Protein AF-A0A9E2BJ17-F1 (afdb_monomer_lite)

Foldseek 3Di:
DQDDLLVLLVLLLVLLVVLCVLCPPPDLVRCVVDPPSVVSNVVSLVSQLVSLVSRDPVVCVVQVQDPSVCSVCLVVVQDDPPDDGPSVSSVCCSPPVSVSSNVSSVVVNVVVVVVVVVVVVVVPDPDDDDDDDDDDDDDDDD

Sequence (142 aa):
MRREYKLFIQDILDSIKEIEEFVGDMDFNEFYSDRKTRSAVVLKIEIIEEATKNIPKEIKAKYKGLPWKNMAGMRDKTSHFYFGIDYKIVWNVIKKRLPEIKSEVENILKEMEKHKRNISCRNGFDKVPNKNKKEKKGKLPP

Radius of gyration: 26.73 Å; chains: 1; bounding box: 62×70×77 Å

Organism: Psychracetigena formicireducens (NCBI:txid2986056)

pLDDT: mean 82.41, std 18.59, range [38.66, 98.62]

Structure (mmCIF, N/CA/C/O backbone):
data_AF-A0A9E2BJ17-F1
#
_entry.id   AF-A0A9E2BJ17-F1
#
loop_
_atom_site.group_PDB
_atom_site.id
_atom_site.type_symbol
_atom_site.label_atom_id
_atom_site.label_alt_id
_atom_site.label_comp_id
_atom_site.label_asym_id
_atom_site.label_entity_id
_atom_site.label_seq_id
_atom_site.pdbx_PDB_ins_code
_atom_site.Cartn_x
_atom_site.Cartn_y
_atom_site.Cartn_z
_atom_site.occupancy
_atom_site.B_iso_or_equiv
_atom_site.auth_seq_id
_atom_site.auth_comp_id
_atom_site.auth_asym_id
_atom_site.auth_atom_id
_atom_site.pdbx_PDB_model_num
ATOM 1 N N . MET A 1 1 ? 6.381 5.838 24.612 1.00 48.16 1 MET A N 1
ATOM 2 C CA . MET A 1 1 ? 5.015 6.251 24.209 1.00 48.16 1 MET A CA 1
ATOM 3 C C . MET A 1 1 ? 4.461 5.223 23.236 1.00 48.16 1 MET A C 1
ATOM 5 O O . MET A 1 1 ? 5.171 4.862 22.308 1.00 48.16 1 MET A O 1
ATOM 9 N N . ARG A 1 2 ? 3.244 4.708 23.455 1.00 69.00 2 ARG A N 1
ATOM 10 C CA . ARG A 1 2 ? 2.601 3.757 22.533 1.00 69.00 2 ARG A CA 1
ATOM 11 C C . ARG A 1 2 ? 1.898 4.559 21.439 1.00 69.00 2 ARG A C 1
ATOM 13 O O . ARG A 1 2 ? 1.016 5.350 21.754 1.00 69.00 2 ARG A O 1
ATOM 20 N N . ARG A 1 3 ? 2.312 4.393 20.183 1.00 79.31 3 ARG A N 1
ATOM 21 C CA . ARG A 1 3 ? 1.684 5.069 19.042 1.00 79.31 3 ARG A CA 1
ATOM 22 C C . ARG A 1 3 ? 0.220 4.640 18.917 1.00 79.31 3 ARG A C 1
ATOM 24 O O . ARG A 1 3 ? -0.094 3.459 19.069 1.00 79.31 3 ARG A O 1
ATOM 31 N N . GLU A 1 4 ? -0.676 5.587 18.649 1.00 88.31 4 GLU A N 1
ATOM 32 C CA . GLU A 1 4 ? -2.083 5.271 18.406 1.00 88.31 4 GLU A CA 1
ATOM 33 C C . GLU A 1 4 ? -2.242 4.441 17.129 1.00 88.31 4 GLU A C 1
ATOM 35 O O . GLU A 1 4 ? -1.691 4.785 16.085 1.00 88.31 4 GLU A O 1
ATOM 40 N N . TYR A 1 5 ? -3.061 3.385 17.177 1.00 89.19 5 TYR A N 1
ATOM 41 C CA . TYR A 1 5 ? -3.240 2.482 16.034 1.00 89.19 5 TYR A CA 1
ATOM 42 C C . TYR A 1 5 ? -3.794 3.174 14.780 1.00 89.19 5 TYR A C 1
ATOM 44 O O . TYR A 1 5 ? -3.576 2.707 13.667 1.00 89.19 5 TYR A O 1
ATOM 52 N N . LYS A 1 6 ? -4.499 4.299 14.953 1.00 90.88 6 LYS A N 1
ATOM 53 C CA . LYS A 1 6 ? -5.025 5.115 13.852 1.00 90.88 6 LYS A CA 1
ATOM 54 C C . LYS A 1 6 ? -3.907 5.668 12.977 1.00 90.88 6 LYS A C 1
ATOM 56 O O . LYS A 1 6 ? -4.079 5.748 11.771 1.00 90.88 6 LYS A O 1
ATOM 61 N N . LEU A 1 7 ? -2.762 5.990 13.579 1.00 94.00 7 LEU A N 1
ATOM 62 C CA . LEU A 1 7 ? -1.601 6.476 12.845 1.00 94.00 7 LEU A CA 1
ATOM 63 C C . LEU A 1 7 ? -0.991 5.373 11.971 1.00 94.00 7 LEU A C 1
ATOM 65 O O . LEU A 1 7 ? -0.566 5.668 10.869 1.00 94.00 7 LEU A O 1
ATOM 69 N N . PHE A 1 8 ? -1.021 4.105 12.399 1.00 95.69 8 PHE A N 1
ATOM 70 C CA . PHE A 1 8 ? -0.599 2.993 11.533 1.00 95.69 8 PHE A CA 1
ATOM 71 C C . PHE A 1 8 ? -1.548 2.787 10.348 1.00 95.69 8 PHE A C 1
ATOM 73 O O . PHE A 1 8 ? -1.108 2.486 9.248 1.00 95.69 8 PHE A O 1
ATOM 80 N N . ILE A 1 9 ? -2.855 2.958 10.552 1.00 95.06 9 ILE A N 1
ATOM 81 C CA . ILE A 1 9 ? -3.830 2.873 9.454 1.00 95.06 9 ILE A CA 1
ATOM 82 C C . ILE A 1 9 ? -3.615 4.024 8.463 1.00 95.06 9 ILE A C 1
ATOM 84 O O . ILE A 1 9 ? -3.692 3.810 7.255 1.00 95.06 9 ILE A O 1
ATOM 88 N N . GLN A 1 10 ? -3.296 5.217 8.969 1.00 96.31 10 GLN A N 1
ATOM 89 C CA . GLN A 1 10 ? -2.937 6.363 8.140 1.00 96.31 10 GLN A CA 1
ATOM 90 C C . GLN A 1 10 ? -1.651 6.108 7.342 1.00 96.31 10 GLN A C 1
ATOM 92 O O . GLN A 1 10 ? -1.660 6.311 6.135 1.00 96.31 10 GLN A O 1
ATOM 97 N N . ASP A 1 11 ? -0.598 5.569 7.966 1.00 97.12 11 ASP A N 1
ATOM 98 C CA . ASP A 1 11 ? 0.644 5.223 7.258 1.00 97.12 11 ASP A CA 1
ATOM 99 C C . ASP A 1 11 ? 0.412 4.253 6.104 1.00 97.12 11 ASP A C 1
ATOM 101 O O . ASP A 1 11 ? 1.045 4.381 5.059 1.00 97.12 11 ASP A O 1
ATOM 105 N N . ILE A 1 12 ? -0.477 3.269 6.291 1.00 97.25 12 ILE A N 1
ATOM 106 C CA . ILE A 1 12 ? -0.830 2.326 5.228 1.00 97.25 12 ILE A CA 1
ATOM 107 C C . ILE A 1 12 ? -1.450 3.090 4.058 1.00 97.25 12 ILE A C 1
ATOM 109 O O . ILE A 1 12 ? -1.045 2.876 2.918 1.00 97.25 12 ILE A O 1
ATOM 113 N N . LEU A 1 13 ? -2.408 3.984 4.325 1.00 98.00 13 LEU A N 1
ATOM 114 C CA . LEU A 1 13 ? -3.050 4.774 3.276 1.00 98.00 13 LEU A CA 1
ATOM 115 C C . LEU A 1 13 ? -2.051 5.676 2.548 1.00 98.00 13 LEU A C 1
ATOM 117 O O . LEU A 1 13 ? -2.048 5.714 1.319 1.00 98.00 13 LEU A O 1
ATOM 121 N N . ASP A 1 14 ? -1.216 6.389 3.298 1.00 98.38 14 ASP A N 1
ATOM 122 C CA . ASP A 1 14 ? -0.252 7.337 2.743 1.00 98.38 14 ASP A CA 1
ATOM 123 C C . ASP A 1 14 ? 0.805 6.605 1.912 1.00 98.38 14 ASP A C 1
ATOM 125 O O . ASP A 1 14 ? 1.055 6.987 0.772 1.00 98.38 14 ASP A O 1
ATOM 129 N N . SER A 1 15 ? 1.307 5.469 2.405 1.00 98.38 15 SER A N 1
ATOM 130 C CA . SER A 1 15 ? 2.252 4.627 1.663 1.00 98.38 15 SER A CA 1
ATOM 131 C C . SER A 1 15 ? 1.658 4.106 0.356 1.00 98.38 15 SER A C 1
ATOM 133 O O . SER A 1 15 ? 2.360 4.039 -0.650 1.00 98.38 15 SER A O 1
ATOM 135 N N . ILE A 1 16 ? 0.370 3.738 0.338 1.00 98.19 16 ILE A N 1
ATOM 136 C CA . ILE A 1 16 ? -0.293 3.309 -0.900 1.00 98.19 16 ILE A CA 1
ATOM 137 C C . ILE A 1 16 ? -0.400 4.471 -1.890 1.00 98.19 16 ILE A C 1
ATOM 139 O O . ILE A 1 16 ? -0.094 4.283 -3.065 1.00 98.19 16 ILE A O 1
ATOM 143 N N . LYS A 1 17 ? -0.792 5.664 -1.430 1.00 98.44 17 LYS A N 1
ATOM 144 C CA . LYS A 1 17 ? -0.893 6.852 -2.291 1.00 98.44 17 LYS A CA 1
ATOM 145 C C . LYS A 1 17 ? 0.455 7.245 -2.884 1.00 98.44 17 LYS A C 1
ATOM 147 O O . LYS A 1 17 ? 0.531 7.536 -4.069 1.00 98.44 17 LYS A O 1
ATOM 152 N N . GLU A 1 18 ? 1.517 7.199 -2.087 1.00 98.62 18 GLU A N 1
ATOM 153 C CA . GLU A 1 18 ? 2.874 7.459 -2.569 1.00 98.62 18 GLU A CA 1
ATOM 154 C C . GLU A 1 18 ? 3.314 6.409 -3.598 1.00 98.62 18 GLU A C 1
ATOM 156 O O . GLU A 1 18 ? 3.915 6.761 -4.605 1.00 98.62 18 GLU A O 1
ATOM 161 N N . ILE A 1 19 ? 2.983 5.123 -3.406 1.00 98.38 19 ILE A N 1
ATOM 162 C CA . ILE A 1 19 ? 3.245 4.087 -4.422 1.00 98.38 19 ILE A CA 1
ATOM 163 C C . ILE A 1 19 ? 2.509 4.402 -5.729 1.00 98.38 19 ILE A C 1
ATOM 165 O O . ILE A 1 19 ? 3.105 4.283 -6.798 1.00 98.38 19 ILE A O 1
ATOM 169 N N . GLU A 1 20 ? 1.233 4.783 -5.658 1.00 97.94 20 GLU A N 1
ATOM 170 C CA . GLU A 1 20 ? 0.454 5.175 -6.837 1.00 97.94 20 GLU A CA 1
ATOM 171 C C . GLU A 1 20 ? 1.068 6.394 -7.536 1.00 97.94 20 GLU A C 1
ATOM 173 O O . GLU A 1 20 ? 1.152 6.399 -8.759 1.00 97.94 20 GLU A O 1
ATOM 178 N N . GLU A 1 21 ? 1.547 7.386 -6.784 1.00 98.25 21 GLU A N 1
ATOM 179 C CA . GLU A 1 21 ? 2.219 8.572 -7.324 1.00 98.25 21 GLU A CA 1
ATOM 180 C C . GLU A 1 21 ? 3.559 8.227 -7.988 1.00 98.25 21 GLU A C 1
ATOM 182 O O . GLU A 1 21 ? 3.836 8.691 -9.092 1.00 98.25 21 GLU A O 1
ATOM 187 N N . PHE A 1 22 ? 4.382 7.384 -7.356 1.00 98.12 22 PHE A N 1
ATOM 188 C CA . PHE A 1 22 ? 5.678 6.981 -7.911 1.00 98.12 22 PHE A CA 1
ATOM 189 C C . PHE A 1 22 ? 5.532 6.173 -9.197 1.00 98.12 22 PHE A C 1
ATOM 191 O O . PHE A 1 22 ? 6.353 6.303 -10.101 1.00 98.12 22 PHE A O 1
ATOM 198 N N . VAL A 1 23 ? 4.517 5.308 -9.258 1.00 97.69 23 VAL A N 1
ATOM 199 C CA . VAL A 1 23 ? 4.256 4.462 -10.426 1.00 97.69 23 VAL A CA 1
ATOM 200 C C . VAL A 1 23 ? 3.524 5.241 -11.514 1.00 97.69 23 VAL A C 1
ATOM 202 O O . VAL A 1 23 ? 3.800 5.022 -12.688 1.00 97.69 23 VAL A O 1
ATOM 205 N N . GLY A 1 24 ? 2.593 6.125 -11.153 1.00 96.62 24 GLY A N 1
ATOM 206 C CA . GLY A 1 24 ? 1.762 6.862 -12.101 1.00 96.62 24 GLY A CA 1
ATOM 207 C C . GLY A 1 24 ? 1.172 5.951 -13.182 1.00 96.62 24 GLY A C 1
ATOM 208 O O . GLY A 1 24 ? 0.627 4.876 -12.897 1.00 96.62 24 GLY A O 1
ATOM 209 N N . ASP A 1 25 ? 1.358 6.364 -14.434 1.00 96.69 25 ASP A N 1
ATOM 210 C CA . ASP A 1 25 ? 0.894 5.648 -15.624 1.00 96.69 25 ASP A CA 1
ATOM 211 C C . ASP A 1 25 ? 1.928 4.673 -16.207 1.00 96.69 25 ASP A C 1
ATOM 213 O O . ASP A 1 25 ? 1.702 4.137 -17.291 1.00 96.69 25 ASP A O 1
ATOM 217 N N . MET A 1 26 ? 3.036 4.408 -15.496 1.00 98.00 26 MET A N 1
ATOM 218 C CA . MET A 1 26 ? 4.070 3.489 -15.975 1.00 98.00 26 MET A CA 1
ATOM 219 C C . MET A 1 26 ? 3.482 2.117 -16.317 1.00 98.00 26 MET A C 1
ATOM 221 O O . MET A 1 26 ? 2.615 1.578 -15.606 1.00 98.00 26 MET A O 1
ATOM 225 N N . ASP A 1 27 ? 4.026 1.510 -17.365 1.00 97.94 27 ASP A N 1
ATOM 226 C CA . ASP A 1 27 ? 3.889 0.085 -17.615 1.00 97.94 27 ASP A CA 1
ATOM 227 C C . ASP A 1 27 ? 4.908 -0.738 -16.800 1.00 97.94 27 ASP A C 1
ATOM 229 O O . ASP A 1 27 ? 5.725 -0.225 -16.027 1.00 97.94 27 ASP A O 1
ATOM 233 N N . PHE A 1 28 ? 4.841 -2.065 -16.931 1.00 97.12 28 PHE A N 1
ATOM 234 C CA . PHE A 1 28 ? 5.744 -2.947 -16.194 1.00 97.12 28 PHE A CA 1
ATOM 235 C C . PHE A 1 28 ? 7.215 -2.783 -16.601 1.00 97.12 28 PHE A C 1
ATOM 237 O O . PHE A 1 28 ? 8.091 -2.903 -15.746 1.00 97.12 28 PHE A O 1
ATOM 244 N N . ASN A 1 29 ? 7.504 -2.555 -17.882 1.00 97.38 29 ASN A N 1
ATOM 245 C CA . ASN A 1 29 ? 8.873 -2.458 -18.380 1.00 97.38 29 ASN A CA 1
ATOM 246 C C . ASN A 1 29 ? 9.519 -1.148 -17.928 1.00 97.38 29 ASN A C 1
ATOM 248 O O . ASN A 1 29 ? 10.679 -1.159 -17.509 1.00 97.38 29 ASN A O 1
ATOM 252 N N . GLU A 1 30 ? 8.767 -0.049 -17.953 1.00 98.12 30 GLU A N 1
ATOM 253 C CA . GLU A 1 30 ? 9.184 1.251 -17.420 1.00 98.12 30 GLU A CA 1
ATOM 254 C C . GLU A 1 30 ? 9.473 1.150 -15.920 1.00 98.12 30 GLU A C 1
ATOM 256 O O . GLU A 1 30 ? 10.584 1.457 -15.481 1.00 98.12 30 GLU A O 1
ATOM 261 N N . PHE A 1 31 ? 8.534 0.589 -15.149 1.00 97.69 31 PHE A N 1
ATOM 262 C CA . PHE A 1 31 ? 8.732 0.312 -13.725 1.00 97.69 31 PHE A CA 1
ATOM 263 C C . PHE A 1 31 ? 9.959 -0.573 -13.475 1.00 97.69 31 PHE A C 1
ATOM 265 O O . PHE A 1 31 ? 10.772 -0.291 -12.597 1.00 97.69 31 PHE A O 1
ATOM 272 N N . TYR A 1 32 ? 10.126 -1.652 -14.242 1.00 95.44 32 TYR A N 1
ATOM 273 C CA . TYR A 1 32 ? 11.250 -2.573 -14.082 1.00 95.44 32 TYR A CA 1
ATOM 274 C C . TYR A 1 32 ? 12.599 -1.908 -14.390 1.00 95.44 32 TYR A C 1
ATOM 276 O O . TYR A 1 32 ? 13.607 -2.184 -13.730 1.00 95.44 32 TYR A O 1
ATOM 284 N N . SER A 1 33 ? 12.620 -1.001 -15.360 1.00 96.62 33 SER A N 1
ATOM 285 C CA . SER A 1 33 ? 13.830 -0.297 -15.784 1.00 96.62 33 SER A CA 1
ATOM 286 C C . SER A 1 33 ? 14.197 0.834 -14.818 1.00 96.62 33 SER A C 1
ATOM 288 O O . SER A 1 33 ? 15.381 1.084 -14.583 1.00 96.62 33 SER A O 1
ATOM 290 N N . ASP A 1 34 ? 13.213 1.445 -14.156 1.00 97.69 34 ASP A N 1
ATOM 291 C CA . ASP A 1 34 ? 13.434 2.488 -13.159 1.00 97.69 34 ASP A CA 1
ATOM 292 C C . ASP A 1 34 ? 13.770 1.908 -11.773 1.00 97.69 34 ASP A C 1
ATOM 294 O O . ASP A 1 34 ? 12.927 1.590 -10.928 1.00 97.69 34 ASP A O 1
ATOM 298 N N . ARG A 1 35 ? 15.072 1.803 -11.502 1.00 95.31 35 ARG A N 1
ATOM 299 C CA . ARG A 1 35 ? 15.592 1.338 -10.210 1.00 95.31 35 ARG A CA 1
ATOM 300 C C . ARG A 1 35 ? 15.182 2.242 -9.040 1.00 95.31 35 ARG A C 1
ATOM 302 O O . ARG A 1 35 ? 15.006 1.728 -7.930 1.00 95.31 35 ARG A O 1
ATOM 309 N N . LYS A 1 36 ? 15.052 3.557 -9.249 1.00 97.44 36 LYS A N 1
ATOM 310 C CA . LYS A 1 36 ? 14.683 4.507 -8.187 1.00 97.44 36 LYS A CA 1
ATOM 311 C C . LYS A 1 36 ? 13.249 4.239 -7.751 1.00 97.44 36 LYS A C 1
ATOM 313 O O . LYS A 1 36 ? 13.014 4.029 -6.560 1.00 97.44 36 LYS A O 1
ATOM 318 N N . THR A 1 37 ? 12.334 4.151 -8.712 1.00 97.56 37 THR A N 1
ATOM 319 C CA . THR A 1 37 ? 10.919 3.854 -8.457 1.00 97.56 37 THR A CA 1
ATOM 320 C C . THR A 1 37 ? 10.750 2.482 -7.813 1.00 97.56 37 THR A C 1
ATOM 322 O O . THR A 1 37 ? 10.088 2.370 -6.781 1.00 97.56 37 THR A O 1
ATOM 325 N N . ARG A 1 38 ? 11.450 1.447 -8.299 1.00 94.88 38 ARG A N 1
ATOM 326 C CA . ARG A 1 38 ? 11.451 0.124 -7.646 1.00 94.88 38 ARG A CA 1
ATOM 327 C C . ARG A 1 38 ? 11.882 0.172 -6.186 1.00 94.88 38 ARG A C 1
ATOM 329 O O . ARG A 1 38 ? 11.248 -0.456 -5.343 1.00 94.88 38 ARG A O 1
ATOM 336 N N . SER A 1 39 ? 12.957 0.895 -5.889 1.00 93.88 39 SER A N 1
ATOM 337 C CA . SER A 1 39 ? 13.487 1.002 -4.525 1.00 93.88 39 SER A CA 1
ATOM 338 C C . SER A 1 39 ? 12.515 1.747 -3.605 1.00 93.88 39 SER A C 1
ATOM 340 O O . SER A 1 39 ? 12.269 1.302 -2.486 1.00 93.88 39 SER A O 1
ATOM 342 N N . ALA A 1 40 ? 11.913 2.834 -4.095 1.00 97.12 40 ALA A N 1
ATOM 343 C CA . ALA A 1 40 ? 10.910 3.597 -3.359 1.00 97.12 40 ALA A CA 1
ATOM 344 C C . ALA A 1 40 ? 9.654 2.761 -3.070 1.00 97.12 40 ALA A C 1
ATOM 346 O O . ALA A 1 40 ? 9.203 2.708 -1.928 1.00 97.12 40 ALA A O 1
ATOM 347 N N . VAL A 1 41 ? 9.133 2.040 -4.069 1.00 96.31 41 VAL A N 1
ATOM 348 C CA . VAL A 1 41 ? 7.967 1.157 -3.907 1.00 96.31 41 VAL A CA 1
ATOM 349 C C . VAL A 1 41 ? 8.234 0.059 -2.882 1.00 96.31 41 VAL A C 1
ATOM 351 O O . VAL A 1 41 ? 7.392 -0.187 -2.021 1.00 96.31 41 VAL A O 1
ATOM 354 N N . VAL A 1 42 ? 9.399 -0.591 -2.942 1.00 94.12 42 VAL A N 1
ATOM 355 C CA . VAL A 1 42 ? 9.765 -1.642 -1.981 1.00 94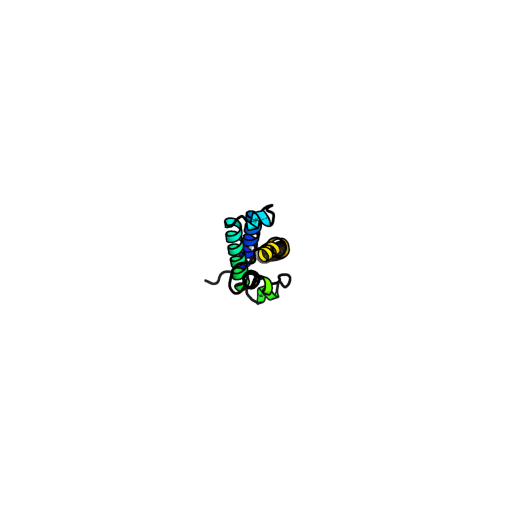.12 42 VAL A CA 1
ATOM 356 C C . VAL A 1 42 ? 9.771 -1.093 -0.556 1.00 94.12 42 VAL A C 1
ATOM 358 O O . VAL A 1 42 ? 9.158 -1.699 0.319 1.00 94.12 42 VAL A O 1
ATOM 361 N N . LEU A 1 43 ? 10.367 0.083 -0.335 1.00 95.25 43 LEU A N 1
ATOM 362 C CA . LEU A 1 43 ? 10.369 0.730 0.978 1.00 95.25 43 LEU A CA 1
ATOM 363 C C . LEU A 1 43 ? 8.945 1.017 1.481 1.00 95.25 43 LEU A C 1
ATOM 365 O O . LEU A 1 43 ? 8.631 0.765 2.642 1.00 95.25 43 LEU A O 1
ATOM 369 N N . LYS A 1 44 ? 8.058 1.524 0.619 1.00 97.44 44 LYS A N 1
ATOM 370 C CA . LYS A 1 44 ? 6.664 1.791 1.005 1.00 97.44 44 LYS A CA 1
ATOM 371 C C . LYS A 1 44 ? 5.893 0.509 1.328 1.00 97.44 44 LYS A C 1
ATOM 373 O O . LYS A 1 44 ? 5.109 0.500 2.274 1.00 97.44 44 LYS A O 1
ATOM 378 N N . ILE A 1 45 ? 6.155 -0.592 0.622 1.00 94.75 45 ILE A N 1
ATOM 379 C CA . ILE A 1 45 ? 5.589 -1.908 0.961 1.00 94.75 45 ILE A CA 1
ATOM 380 C C . ILE A 1 45 ? 6.076 -2.379 2.340 1.00 94.75 45 ILE A C 1
ATOM 382 O O . ILE A 1 45 ? 5.271 -2.883 3.125 1.00 94.75 45 ILE A O 1
ATOM 386 N N . GLU A 1 46 ? 7.353 -2.180 2.673 1.00 93.25 46 GLU A N 1
ATOM 387 C CA . GLU A 1 46 ? 7.884 -2.509 4.004 1.00 93.25 46 GLU A CA 1
ATOM 388 C C . GLU A 1 46 ? 7.219 -1.676 5.111 1.00 93.25 46 GLU A C 1
ATOM 390 O O . GLU A 1 46 ? 6.870 -2.213 6.164 1.00 93.25 46 GLU A O 1
ATOM 395 N N . ILE A 1 47 ? 6.952 -0.390 4.863 1.00 95.81 47 ILE A N 1
ATOM 396 C CA . ILE A 1 47 ? 6.222 0.470 5.808 1.00 95.81 47 ILE A CA 1
ATOM 397 C C . ILE A 1 47 ? 4.785 -0.029 6.016 1.00 95.81 47 ILE A C 1
ATOM 399 O O . ILE A 1 47 ? 4.329 -0.104 7.158 1.00 95.81 47 ILE A O 1
ATOM 403 N N . ILE A 1 48 ? 4.081 -0.428 4.950 1.00 96.19 48 ILE A N 1
ATOM 404 C CA . ILE A 1 48 ? 2.734 -1.020 5.046 1.00 96.19 48 ILE A CA 1
ATOM 405 C C . ILE A 1 48 ? 2.761 -2.287 5.909 1.00 96.19 48 ILE A C 1
ATOM 407 O O . ILE A 1 48 ? 1.875 -2.495 6.748 1.00 96.19 48 ILE A O 1
ATOM 411 N N . GLU A 1 49 ? 3.768 -3.137 5.718 1.00 94.19 49 GLU A N 1
ATOM 412 C CA . GLU A 1 49 ? 3.947 -4.367 6.484 1.00 94.19 49 GLU A CA 1
ATOM 413 C C . GLU A 1 49 ? 4.158 -4.073 7.977 1.00 94.19 49 GLU A C 1
ATOM 415 O O . GLU A 1 49 ? 3.458 -4.632 8.830 1.00 94.19 49 GLU A O 1
ATOM 420 N N . GLU A 1 50 ? 5.073 -3.159 8.297 1.00 94.31 50 GLU A N 1
ATOM 421 C CA . GLU A 1 50 ? 5.393 -2.778 9.672 1.00 94.31 50 GLU A CA 1
ATOM 422 C C . GLU A 1 50 ? 4.199 -2.113 10.366 1.00 94.31 50 GLU A C 1
ATOM 424 O O . GLU A 1 50 ? 3.813 -2.496 11.478 1.00 94.31 50 GLU A O 1
ATOM 429 N N . ALA A 1 51 ? 3.531 -1.178 9.689 1.00 95.31 51 ALA A N 1
ATOM 430 C CA . ALA A 1 51 ? 2.310 -0.559 10.187 1.00 95.31 51 ALA A CA 1
ATOM 431 C C . ALA A 1 51 ? 1.236 -1.620 10.467 1.00 95.31 51 ALA A C 1
ATOM 433 O O . ALA A 1 51 ? 0.627 -1.635 11.541 1.00 95.31 51 ALA A O 1
ATOM 434 N N . THR A 1 52 ? 1.067 -2.586 9.560 1.00 94.81 52 THR A N 1
ATOM 435 C CA . THR A 1 52 ? 0.126 -3.695 9.741 1.00 94.81 52 THR A CA 1
ATOM 436 C C . THR A 1 52 ? 0.461 -4.536 10.970 1.00 94.81 52 THR A C 1
ATOM 438 O O . THR A 1 52 ? -0.443 -4.885 11.739 1.00 94.81 52 THR A O 1
ATOM 441 N N . LYS A 1 53 ? 1.732 -4.884 11.198 1.00 93.00 53 LYS A N 1
ATOM 442 C CA . LYS A 1 53 ? 2.158 -5.685 12.361 1.00 93.00 53 LYS A CA 1
ATOM 443 C C . LYS A 1 53 ? 1.820 -4.988 13.677 1.00 93.00 53 LYS A C 1
ATOM 445 O O . LYS A 1 53 ? 1.295 -5.646 14.579 1.00 93.00 53 LYS A O 1
ATOM 450 N N . ASN A 1 54 ? 1.986 -3.670 13.733 1.00 94.19 54 ASN A N 1
ATOM 451 C CA . ASN A 1 54 ? 1.740 -2.865 14.927 1.00 94.19 54 ASN A CA 1
ATOM 452 C C . ASN A 1 54 ? 0.254 -2.571 15.224 1.00 94.19 54 ASN A C 1
ATOM 454 O O . ASN A 1 54 ? -0.073 -2.118 16.325 1.00 94.19 54 ASN A O 1
ATOM 458 N N . ILE A 1 55 ? -0.674 -2.860 14.303 1.00 93.69 55 ILE A N 1
ATOM 459 C CA . ILE A 1 55 ? -2.113 -2.746 14.587 1.00 93.69 55 ILE A CA 1
ATOM 460 C C . ILE A 1 55 ? -2.545 -3.842 15.595 1.00 93.69 55 ILE A C 1
ATOM 462 O O . ILE A 1 55 ? -2.282 -5.030 15.354 1.00 93.69 55 ILE A O 1
ATOM 466 N N . PRO A 1 56 ? -3.249 -3.489 16.695 1.00 93.56 56 PRO A N 1
ATOM 467 C CA . PRO A 1 56 ? -3.719 -4.450 17.696 1.00 93.56 56 PRO A CA 1
ATOM 468 C C . PRO A 1 56 ? -4.656 -5.522 17.127 1.00 93.56 56 PRO A C 1
ATOM 470 O O . PRO A 1 56 ? -5.395 -5.289 16.165 1.00 93.56 56 PRO A O 1
ATOM 473 N N . LYS A 1 57 ? -4.659 -6.709 17.745 1.00 92.25 57 LYS A N 1
ATOM 474 C CA . LYS A 1 57 ? -5.461 -7.857 17.285 1.00 92.25 57 LYS A CA 1
ATOM 475 C C . LYS A 1 57 ? -6.959 -7.562 17.317 1.00 92.25 57 LYS A C 1
ATOM 477 O O . LYS A 1 57 ? -7.678 -8.010 16.431 1.00 92.25 57 LYS A O 1
ATOM 482 N N . GLU A 1 58 ? -7.413 -6.777 18.284 1.00 92.44 58 GLU A N 1
ATOM 483 C CA . GLU A 1 58 ? -8.815 -6.392 18.463 1.00 92.44 58 GLU A CA 1
ATOM 484 C C . GLU A 1 58 ? -9.296 -5.533 17.285 1.00 92.44 58 GLU A C 1
ATOM 486 O O . GLU A 1 58 ? -10.400 -5.718 16.777 1.00 92.44 58 GLU A O 1
ATOM 491 N N . ILE A 1 59 ? -8.432 -4.641 16.789 1.00 92.38 59 ILE A N 1
ATOM 492 C CA . ILE A 1 59 ? -8.718 -3.803 15.618 1.00 92.38 59 ILE A CA 1
ATOM 493 C C . ILE A 1 59 ? -8.735 -4.649 14.343 1.00 92.38 59 ILE A C 1
ATOM 495 O O . ILE A 1 59 ? -9.657 -4.524 13.538 1.00 92.38 59 ILE A O 1
ATOM 499 N N . LYS A 1 60 ? -7.772 -5.567 14.186 1.00 92.19 60 LYS A N 1
ATOM 500 C CA . LYS A 1 60 ? -7.750 -6.520 13.062 1.00 92.19 60 LYS A CA 1
ATOM 501 C C . LYS A 1 60 ? -8.997 -7.408 13.042 1.00 92.19 60 LYS A C 1
ATOM 503 O O . LYS A 1 60 ? -9.554 -7.670 11.981 1.00 92.19 60 LYS A O 1
ATOM 508 N N . ALA A 1 61 ? -9.455 -7.852 14.212 1.00 91.25 61 ALA A N 1
ATOM 509 C CA . ALA A 1 61 ? -10.657 -8.669 14.355 1.00 91.25 61 ALA A CA 1
ATOM 510 C C . ALA A 1 61 ? -11.944 -7.892 14.043 1.00 91.25 61 ALA A C 1
ATOM 512 O O . ALA A 1 61 ? -12.897 -8.488 13.537 1.00 91.25 61 ALA A O 1
ATOM 513 N N . LYS A 1 62 ? -11.966 -6.582 14.324 1.00 91.94 62 LYS A N 1
ATOM 514 C CA . LYS A 1 62 ? -13.079 -5.691 13.983 1.00 91.94 62 LYS A CA 1
ATOM 515 C C . LYS A 1 62 ? -13.217 -5.505 12.469 1.00 91.94 62 LYS A C 1
ATOM 517 O O . LYS A 1 62 ? -14.324 -5.588 11.950 1.00 91.94 62 LYS A O 1
ATOM 522 N N . TYR A 1 63 ? -12.111 -5.285 11.762 1.00 91.12 63 TYR A N 1
ATOM 523 C CA . TYR A 1 63 ? -12.115 -4.989 10.327 1.00 91.12 63 TYR A CA 1
ATOM 524 C C . TYR A 1 63 ? -11.638 -6.192 9.509 1.00 91.12 63 TYR A C 1
ATOM 526 O O . TYR A 1 63 ? -10.497 -6.245 9.057 1.00 91.12 63 TYR A O 1
ATOM 534 N N . LYS A 1 64 ? -12.514 -7.184 9.323 1.00 87.69 64 LYS A N 1
ATOM 535 C CA . LYS A 1 64 ? -12.181 -8.438 8.617 1.00 87.69 64 LYS A CA 1
ATOM 536 C C . LYS A 1 64 ? -12.102 -8.311 7.090 1.00 87.69 64 LYS A C 1
ATOM 538 O O . LYS A 1 64 ? -11.658 -9.259 6.453 1.00 87.69 64 LYS A O 1
ATOM 543 N N . GLY A 1 65 ? -12.517 -7.173 6.525 1.00 83.75 65 GLY A N 1
ATOM 544 C CA . GLY A 1 65 ? -12.413 -6.893 5.087 1.00 83.75 65 GLY A CA 1
ATOM 545 C C . GLY A 1 65 ? -10.967 -6.841 4.590 1.00 83.75 65 GLY A C 1
ATOM 546 O O . GLY A 1 65 ? -10.694 -7.162 3.439 1.00 83.75 65 GLY A O 1
ATOM 547 N N . LEU A 1 66 ? -10.014 -6.535 5.479 1.00 87.25 66 LEU A N 1
ATOM 548 C CA . LEU A 1 66 ? -8.600 -6.488 5.130 1.00 87.25 66 LEU A CA 1
ATOM 549 C C . LEU A 1 66 ? -7.900 -7.841 5.319 1.00 87.25 66 LEU A C 1
ATOM 551 O O . LEU A 1 66 ? -8.001 -8.464 6.385 1.00 87.25 66 LEU A O 1
ATOM 555 N N . PRO A 1 67 ? -7.086 -8.280 4.341 1.00 88.94 67 PRO A N 1
ATOM 556 C CA . PRO A 1 67 ? -6.315 -9.508 4.445 1.00 88.94 67 PRO A CA 1
ATOM 557 C C . PRO A 1 67 ? -5.043 -9.284 5.282 1.00 88.94 67 PRO A C 1
ATOM 559 O O . PRO A 1 67 ? -3.924 -9.430 4.790 1.00 88.94 67 PRO A O 1
ATOM 562 N N . TRP A 1 68 ? -5.200 -8.967 6.571 1.00 89.62 68 TRP A N 1
ATOM 563 C CA . TRP A 1 68 ? -4.121 -8.553 7.482 1.00 89.62 68 TRP A CA 1
ATOM 564 C C . TRP A 1 68 ? -2.890 -9.461 7.471 1.00 89.62 68 TRP A C 1
ATOM 566 O O . TRP A 1 68 ? -1.763 -8.978 7.491 1.00 89.62 68 TRP A O 1
ATOM 576 N N . LYS A 1 69 ? -3.093 -10.784 7.416 1.00 85.50 69 LYS A N 1
ATOM 577 C CA . LYS A 1 69 ? -1.988 -11.753 7.346 1.00 85.50 69 LYS A CA 1
ATOM 578 C C . LYS A 1 69 ? -1.183 -11.617 6.054 1.00 85.50 69 LYS A C 1
ATOM 580 O O . LYS A 1 69 ? 0.031 -11.738 6.082 1.00 85.50 69 LYS A O 1
ATOM 585 N N . ASN A 1 70 ? -1.85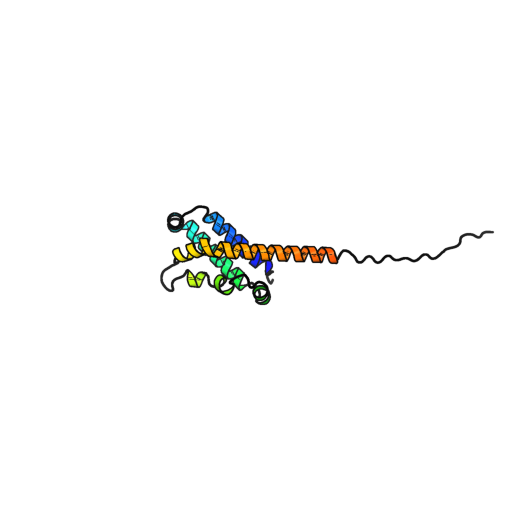2 -11.354 4.931 1.00 84.25 70 ASN A N 1
ATOM 586 C CA . ASN A 1 70 ? -1.181 -11.150 3.650 1.00 84.25 70 ASN A CA 1
ATOM 587 C C . ASN A 1 70 ? -0.447 -9.810 3.603 1.00 84.25 70 ASN A C 1
ATOM 589 O O . ASN A 1 70 ? 0.611 -9.744 2.993 1.00 84.25 70 ASN A O 1
ATOM 593 N N . MET A 1 71 ? -1.002 -8.773 4.233 1.00 87.88 71 MET A N 1
ATOM 594 C CA . MET A 1 71 ? -0.362 -7.459 4.339 1.00 87.88 71 MET A CA 1
ATOM 595 C C . MET A 1 71 ? 0.890 -7.504 5.221 1.00 87.88 71 MET A C 1
ATOM 597 O O . MET A 1 71 ? 1.903 -6.916 4.875 1.00 87.88 71 MET A O 1
ATOM 601 N N . ALA A 1 72 ? 0.846 -8.265 6.318 1.00 83.25 72 ALA A N 1
ATOM 602 C CA . ALA A 1 72 ? 1.977 -8.451 7.227 1.00 83.25 72 ALA A CA 1
ATOM 603 C C . ALA A 1 72 ? 3.105 -9.353 6.678 1.00 83.25 72 ALA A C 1
ATOM 605 O O . ALA A 1 72 ? 4.117 -9.503 7.356 1.00 83.25 72 ALA A O 1
ATOM 606 N N . GLY A 1 73 ? 2.916 -9.974 5.510 1.00 80.00 73 GLY A N 1
ATOM 607 C CA . GLY A 1 73 ? 3.883 -10.875 4.873 1.00 80.00 73 GLY A CA 1
ATOM 608 C C . GLY A 1 73 ? 4.029 -10.589 3.381 1.00 80.00 73 GLY A C 1
ATOM 609 O O . GLY A 1 73 ? 4.094 -11.517 2.572 1.00 80.00 73 GLY A O 1
ATOM 610 N N . MET A 1 74 ? 3.981 -9.311 2.991 1.00 80.38 74 MET A N 1
ATOM 611 C CA . MET A 1 74 ? 4.200 -8.924 1.597 1.00 80.38 74 MET A CA 1
ATOM 612 C C . MET A 1 74 ? 5.661 -9.136 1.198 1.00 80.38 74 MET A C 1
ATOM 614 O O . MET A 1 74 ? 5.903 -9.633 0.098 1.00 80.38 74 MET A O 1
ATOM 618 N N . ARG A 1 75 ? 6.616 -8.854 2.096 1.00 72.44 75 ARG A N 1
ATOM 619 C CA . ARG A 1 75 ? 8.050 -9.058 1.853 1.00 72.44 75 ARG A CA 1
ATOM 620 C C . ARG A 1 75 ? 8.417 -10.523 1.644 1.00 72.44 75 ARG A C 1
ATOM 622 O O . ARG A 1 75 ? 9.168 -10.832 0.727 1.00 72.44 75 ARG A O 1
ATOM 629 N N . ASP A 1 76 ? 7.836 -11.429 2.428 1.00 71.25 76 ASP A N 1
ATOM 630 C CA . ASP A 1 76 ? 8.097 -12.873 2.306 1.00 71.25 76 ASP A CA 1
ATOM 631 C C . ASP A 1 76 ? 7.677 -13.428 0.938 1.00 71.25 76 ASP A C 1
ATOM 633 O O . ASP A 1 76 ? 8.209 -14.431 0.473 1.00 71.25 76 ASP A O 1
ATOM 637 N N . LYS A 1 77 ? 6.718 -12.774 0.273 1.00 70.81 77 LYS A N 1
ATOM 638 C CA . LYS A 1 77 ? 6.249 -13.164 -1.063 1.00 70.81 77 LYS A CA 1
ATOM 639 C C . LYS A 1 77 ? 7.040 -12.506 -2.184 1.00 70.81 77 LYS A C 1
ATOM 641 O O . LYS A 1 77 ? 7.064 -13.045 -3.283 1.00 70.81 77 LYS A O 1
ATOM 646 N N . THR A 1 78 ? 7.626 -11.335 -1.942 1.00 71.31 78 THR A N 1
ATOM 647 C CA . THR A 1 78 ? 8.402 -10.600 -2.950 1.00 71.31 78 THR A CA 1
ATOM 648 C C . THR A 1 78 ? 9.889 -10.932 -2.894 1.00 71.31 78 THR A C 1
ATOM 650 O O . THR A 1 78 ? 10.575 -10.745 -3.893 1.00 71.31 78 THR A O 1
ATOM 653 N N . SER A 1 79 ? 10.396 -11.443 -1.771 1.00 65.12 79 SER A N 1
ATOM 654 C CA . SER A 1 79 ? 11.790 -11.847 -1.599 1.00 65.12 79 SER A CA 1
ATOM 655 C C . SER A 1 79 ? 11.950 -13.352 -1.819 1.00 65.12 79 SER A C 1
ATOM 657 O O . SER A 1 79 ? 11.421 -14.163 -1.064 1.00 65.12 79 SER A O 1
ATOM 659 N N . HIS A 1 80 ? 12.700 -13.744 -2.852 1.00 66.38 80 HIS A N 1
ATOM 660 C CA . HIS A 1 80 ? 13.144 -15.130 -2.993 1.00 66.38 80 HIS A CA 1
ATOM 661 C C . HIS A 1 80 ? 14.337 -15.384 -2.067 1.00 66.38 80 HIS A C 1
ATOM 663 O O . HIS A 1 80 ? 15.277 -14.589 -2.053 1.00 66.38 80 HIS A O 1
ATOM 669 N N . PHE A 1 81 ? 14.316 -16.523 -1.363 1.00 48.47 81 PHE A N 1
ATOM 670 C CA . PHE A 1 81 ? 15.205 -16.915 -0.254 1.00 48.47 81 PHE A CA 1
ATOM 671 C C . PHE A 1 81 ? 16.727 -16.768 -0.469 1.00 48.47 81 PHE A C 1
ATOM 673 O O . PHE A 1 81 ? 17.460 -16.909 0.504 1.00 48.47 81 PHE A O 1
ATOM 680 N N . TYR A 1 82 ? 17.223 -16.465 -1.677 1.00 47.00 82 TYR A N 1
ATOM 681 C CA . TYR A 1 82 ? 18.664 -16.354 -1.930 1.00 47.00 82 TYR A CA 1
ATOM 682 C C . TYR A 1 82 ? 19.151 -15.243 -2.891 1.00 47.00 82 TYR A C 1
ATOM 684 O O . TYR A 1 82 ? 20.344 -14.969 -2.849 1.00 47.00 82 TYR A O 1
ATOM 692 N N . PHE A 1 83 ? 18.335 -14.579 -3.737 1.00 48.22 83 PHE A N 1
ATOM 693 C CA . PHE A 1 83 ? 18.913 -13.786 -4.858 1.00 48.22 83 PHE A CA 1
ATOM 694 C C . PHE A 1 83 ? 18.151 -12.552 -5.388 1.00 48.22 83 PHE A C 1
ATOM 696 O O . PHE A 1 83 ? 18.560 -11.992 -6.405 1.00 48.22 83 PHE A O 1
ATOM 703 N N . GLY A 1 84 ? 17.093 -12.062 -4.733 1.00 72.56 84 GLY A N 1
ATOM 704 C CA . GLY A 1 84 ? 16.512 -10.766 -5.114 1.00 72.56 84 GLY A CA 1
ATOM 705 C C . GLY A 1 84 ? 15.000 -10.656 -4.989 1.00 72.56 84 GLY A C 1
ATOM 706 O O . GLY A 1 84 ? 14.306 -11.602 -4.616 1.00 72.56 84 GLY A O 1
ATOM 707 N N . ILE A 1 85 ? 14.512 -9.449 -5.275 1.00 83.44 85 ILE A N 1
ATOM 708 C CA . ILE A 1 85 ? 13.091 -9.106 -5.263 1.00 83.44 85 ILE A CA 1
ATOM 709 C C . ILE A 1 85 ? 12.474 -9.511 -6.603 1.00 83.44 85 ILE A C 1
ATOM 711 O O . ILE A 1 85 ? 12.930 -9.058 -7.656 1.00 83.44 85 ILE A O 1
ATOM 715 N N . ASP A 1 86 ? 11.414 -10.318 -6.571 1.00 89.44 86 ASP A N 1
ATOM 716 C CA . ASP A 1 86 ? 10.600 -10.589 -7.752 1.00 89.44 86 ASP A CA 1
ATOM 717 C C . ASP A 1 86 ? 9.690 -9.386 -8.035 1.00 89.44 86 ASP A C 1
ATOM 719 O O . ASP A 1 86 ? 8.604 -9.213 -7.468 1.00 89.44 86 ASP A O 1
ATOM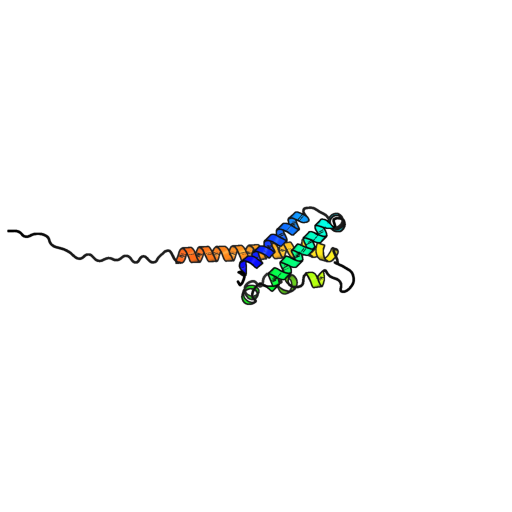 723 N N . TYR A 1 87 ? 10.146 -8.533 -8.950 1.00 91.38 87 TYR A N 1
ATOM 724 C CA . TYR A 1 87 ? 9.418 -7.331 -9.335 1.00 91.38 87 TYR A CA 1
ATOM 725 C C . TYR A 1 87 ? 8.129 -7.607 -10.115 1.00 91.38 87 TYR A C 1
ATOM 727 O O . TYR A 1 87 ? 7.272 -6.725 -10.152 1.00 91.38 87 TYR A O 1
ATOM 735 N N . LYS A 1 88 ? 7.921 -8.809 -10.673 1.00 91.75 88 LYS A N 1
ATOM 736 C CA . LYS A 1 88 ? 6.615 -9.184 -11.246 1.00 91.75 88 LYS A CA 1
ATOM 737 C C . LYS A 1 88 ? 5.586 -9.375 -10.138 1.00 91.75 88 LYS A C 1
ATOM 739 O O . LYS A 1 88 ? 4.442 -8.941 -10.280 1.00 91.75 88 LYS A O 1
ATOM 744 N N . ILE A 1 89 ? 5.989 -9.973 -9.015 1.00 90.81 89 ILE A N 1
ATOM 745 C CA . ILE A 1 89 ? 5.123 -10.088 -7.834 1.00 90.81 89 ILE A CA 1
ATOM 746 C C . ILE A 1 89 ? 4.837 -8.700 -7.261 1.00 90.81 89 ILE A C 1
ATOM 748 O O . ILE A 1 89 ? 3.672 -8.392 -7.008 1.00 90.81 89 ILE A O 1
ATOM 752 N N . VAL A 1 90 ? 5.856 -7.844 -7.120 1.00 93.00 90 VAL A N 1
ATOM 753 C CA . VAL A 1 90 ? 5.674 -6.448 -6.671 1.00 93.00 90 VAL A CA 1
ATOM 754 C C . VAL A 1 90 ? 4.688 -5.709 -7.578 1.00 93.00 90 VAL A C 1
ATOM 756 O O . VAL A 1 90 ? 3.741 -5.100 -7.088 1.00 93.00 90 VAL A O 1
ATOM 759 N N . TRP A 1 91 ? 4.837 -5.827 -8.897 1.00 95.44 91 TRP A N 1
ATOM 760 C CA . TRP A 1 91 ? 3.921 -5.210 -9.854 1.00 95.44 91 TRP A CA 1
ATOM 761 C C . TRP A 1 91 ? 2.476 -5.688 -9.693 1.00 95.44 91 TRP A C 1
ATOM 763 O O . TRP A 1 91 ? 1.535 -4.894 -9.691 1.00 95.44 91 TRP A O 1
ATOM 773 N N . ASN A 1 92 ? 2.285 -6.992 -9.490 1.00 92.94 92 ASN A N 1
ATOM 774 C CA . ASN A 1 92 ? 0.968 -7.566 -9.242 1.00 92.94 92 ASN A CA 1
ATOM 775 C C . ASN A 1 92 ? 0.359 -7.070 -7.917 1.00 92.94 92 ASN A C 1
ATOM 777 O O . ASN A 1 92 ? -0.850 -6.849 -7.836 1.00 92.94 92 ASN A O 1
ATOM 781 N N . VAL A 1 93 ? 1.181 -6.869 -6.881 1.00 92.69 93 VAL A N 1
ATOM 782 C CA . VAL A 1 93 ? 0.745 -6.237 -5.626 1.00 92.69 93 VAL A CA 1
ATOM 783 C C . VAL A 1 93 ? 0.247 -4.820 -5.907 1.00 92.69 93 VAL A C 1
ATOM 785 O O . VAL A 1 93 ? -0.885 -4.520 -5.528 1.00 92.69 93 VAL A O 1
ATOM 788 N N . ILE A 1 94 ? 1.031 -4.003 -6.621 1.00 94.94 94 ILE A N 1
ATOM 789 C CA . ILE A 1 94 ? 0.668 -2.622 -6.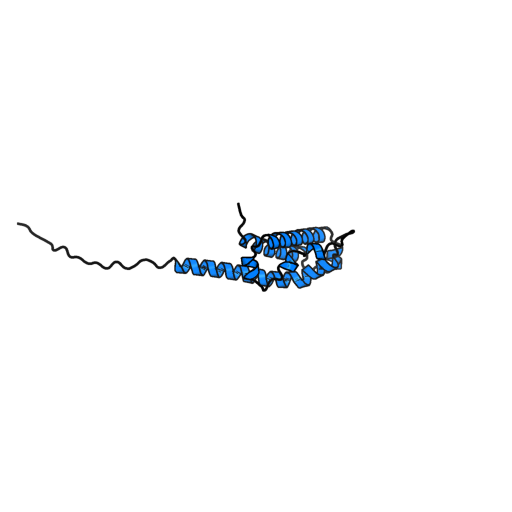973 1.00 94.94 94 ILE A CA 1
ATOM 790 C C . ILE A 1 94 ? -0.667 -2.578 -7.716 1.00 94.94 94 ILE A C 1
ATOM 792 O O . ILE A 1 94 ? -1.570 -1.862 -7.303 1.00 94.94 94 ILE A O 1
ATOM 796 N N . LYS A 1 95 ? -0.810 -3.342 -8.804 1.00 95.06 95 LYS A N 1
ATOM 797 C CA . LYS A 1 95 ? -1.959 -3.190 -9.710 1.00 95.06 95 LYS A CA 1
ATOM 798 C C . LYS A 1 95 ? -3.226 -3.906 -9.243 1.00 95.06 95 LYS A C 1
ATOM 800 O O . LYS A 1 95 ? -4.307 -3.524 -9.675 1.00 95.06 95 LYS A O 1
ATOM 805 N N . LYS A 1 96 ? -3.124 -4.939 -8.395 1.00 91.62 96 LYS A N 1
ATOM 806 C CA . LYS A 1 96 ? -4.298 -5.726 -7.964 1.00 91.62 96 LYS A CA 1
ATOM 807 C C . LYS A 1 96 ? -4.623 -5.589 -6.485 1.00 91.62 96 LYS A C 1
ATOM 809 O O . LYS A 1 96 ? -5.780 -5.422 -6.135 1.00 91.62 96 LYS A O 1
ATOM 814 N N . ARG A 1 97 ? -3.622 -5.660 -5.605 1.00 90.88 97 ARG A N 1
ATOM 815 C CA . ARG A 1 97 ? -3.867 -5.749 -4.154 1.00 90.88 97 ARG A CA 1
ATOM 816 C C . ARG A 1 97 ? -3.975 -4.388 -3.483 1.00 90.88 97 ARG A C 1
ATOM 818 O O . ARG A 1 97 ? -4.823 -4.215 -2.614 1.00 90.88 97 ARG A O 1
ATOM 825 N N . LEU A 1 98 ? -3.104 -3.443 -3.838 1.00 94.31 98 LEU A N 1
ATOM 826 C CA . LEU A 1 98 ? -3.113 -2.123 -3.203 1.00 94.31 98 LEU A CA 1
ATOM 827 C C . LEU A 1 98 ? -4.431 -1.357 -3.413 1.00 94.31 98 LEU A C 1
ATOM 829 O O . LEU A 1 98 ? -4.888 -0.777 -2.432 1.00 94.31 98 LEU A O 1
ATOM 833 N N . PRO A 1 99 ? -5.101 -1.404 -4.585 1.00 94.62 99 PRO A N 1
ATOM 834 C CA . PRO A 1 99 ? -6.396 -0.745 -4.766 1.00 94.62 99 PRO A CA 1
ATOM 835 C C . PRO A 1 99 ? -7.483 -1.281 -3.824 1.00 94.62 99 PRO A C 1
ATOM 837 O O . PRO A 1 99 ? -8.221 -0.503 -3.220 1.00 94.62 99 PRO A O 1
ATOM 840 N N . GLU A 1 100 ? -7.542 -2.605 -3.641 1.00 93.19 100 GLU A N 1
ATOM 841 C CA . GLU A 1 100 ? -8.476 -3.252 -2.710 1.00 93.19 100 GLU A CA 1
ATOM 842 C C . GLU A 1 100 ? -8.193 -2.820 -1.264 1.00 93.19 100 GLU A C 1
ATOM 844 O O . GLU A 1 100 ? -9.093 -2.394 -0.540 1.00 93.19 100 GLU A O 1
ATOM 849 N N . ILE A 1 101 ? -6.920 -2.861 -0.855 1.00 94.69 101 ILE A N 1
ATOM 850 C CA . ILE A 1 101 ? -6.497 -2.451 0.490 1.00 94.69 101 ILE A CA 1
ATOM 851 C C . ILE A 1 101 ? -6.806 -0.972 0.728 1.00 94.69 101 ILE A C 1
ATOM 853 O O . ILE A 1 101 ? -7.309 -0.622 1.794 1.00 94.69 101 ILE A O 1
ATOM 857 N N . LYS A 1 102 ? -6.528 -0.103 -0.247 1.00 96.25 102 LYS A N 1
ATOM 858 C CA . LYS A 1 102 ? -6.782 1.337 -0.160 1.00 96.25 102 LYS A CA 1
ATOM 859 C C . LYS A 1 102 ? -8.252 1.620 0.113 1.00 96.25 102 LYS A C 1
ATOM 861 O O . LYS A 1 102 ? -8.554 2.356 1.049 1.00 96.25 102 LYS A O 1
ATOM 866 N N . SER A 1 103 ? -9.149 1.007 -0.661 1.00 94.62 103 SER A N 1
ATOM 867 C CA . SER A 1 103 ? -10.595 1.195 -0.505 1.00 94.62 103 SER A CA 1
ATOM 868 C C . SER A 1 103 ? -11.062 0.834 0.908 1.00 94.62 103 SER A C 1
ATOM 870 O O . SER A 1 103 ? -11.734 1.623 1.577 1.00 94.62 103 SER A O 1
ATOM 872 N N . GLU A 1 104 ? -10.628 -0.321 1.411 1.00 93.88 104 GLU A N 1
ATOM 873 C CA . GLU A 1 104 ? -10.959 -0.774 2.760 1.00 93.88 104 GLU A CA 1
ATOM 874 C C . GLU A 1 104 ? -10.366 0.138 3.845 1.00 93.88 104 GLU A C 1
ATOM 876 O O . GLU A 1 104 ? -11.059 0.524 4.786 1.00 93.88 104 GLU A O 1
ATOM 881 N N . VAL A 1 105 ? -9.104 0.550 3.713 1.00 94.69 105 VAL A N 1
ATOM 882 C CA . VAL A 1 105 ? -8.449 1.459 4.667 1.00 94.69 105 VAL A CA 1
ATOM 883 C C . VAL A 1 105 ? -9.151 2.820 4.721 1.00 94.69 105 VAL A C 1
ATOM 885 O O . VAL A 1 105 ? -9.385 3.351 5.811 1.00 94.69 105 VAL A O 1
ATOM 888 N N . GLU A 1 106 ? -9.548 3.373 3.576 1.00 95.12 106 GLU A N 1
ATOM 889 C CA . GLU A 1 106 ? -10.324 4.614 3.521 1.00 95.12 106 GLU A CA 1
ATOM 890 C C . GLU A 1 106 ? -11.681 4.472 4.219 1.00 95.12 106 GLU A C 1
ATOM 892 O O . GLU A 1 106 ? -12.103 5.381 4.942 1.00 95.12 106 GLU A O 1
ATOM 897 N N . ASN A 1 107 ? -12.360 3.334 4.052 1.00 93.25 107 ASN A N 1
ATOM 898 C CA . ASN A 1 107 ? -13.619 3.053 4.743 1.00 93.25 107 ASN A CA 1
ATOM 899 C C . ASN A 1 107 ? -13.423 3.007 6.262 1.00 93.25 107 ASN A C 1
ATOM 901 O O . ASN A 1 107 ? -14.170 3.653 7.003 1.00 93.25 107 ASN A O 1
ATOM 905 N N . ILE A 1 108 ? -12.372 2.331 6.726 1.00 92.94 108 ILE A N 1
ATOM 906 C CA . ILE A 1 108 ? -12.012 2.243 8.144 1.00 92.94 108 ILE A CA 1
ATOM 907 C C . ILE A 1 108 ? -11.769 3.637 8.740 1.00 92.94 108 ILE A C 1
ATOM 909 O O . ILE A 1 108 ? -12.291 3.952 9.815 1.00 92.94 108 ILE A O 1
ATOM 913 N N . LEU A 1 109 ? -11.019 4.500 8.049 1.00 92.50 109 LEU A N 1
ATOM 914 C CA . LEU A 1 109 ? -10.753 5.869 8.506 1.00 92.50 109 LEU A CA 1
ATOM 915 C C . LEU A 1 109 ? -12.034 6.717 8.545 1.00 92.50 109 LEU A C 1
ATOM 917 O O . LEU A 1 109 ? -12.307 7.369 9.558 1.00 92.50 109 LEU A O 1
ATOM 921 N N . LYS A 1 110 ? -12.881 6.638 7.509 1.00 92.50 110 LYS A N 1
ATOM 922 C CA . LYS A 1 110 ? -14.191 7.320 7.475 1.00 92.50 110 LYS A CA 1
ATOM 923 C C . LYS A 1 110 ? -15.094 6.877 8.626 1.00 92.50 110 LYS A C 1
ATOM 925 O O . LYS A 1 110 ? -15.760 7.709 9.249 1.00 92.50 110 LYS A O 1
ATOM 930 N N . GLU A 1 111 ? -15.135 5.583 8.937 1.00 90.81 111 GLU A N 1
ATOM 931 C CA . GLU A 1 111 ? -15.880 5.075 10.090 1.00 90.81 111 GLU A CA 1
ATOM 932 C C . GLU A 1 111 ? -15.340 5.639 11.406 1.00 90.81 111 GLU A C 1
ATOM 934 O O . GLU A 1 111 ? -16.123 6.072 12.256 1.00 90.81 111 GLU A O 1
ATOM 939 N N . MET A 1 112 ? -14.017 5.691 11.579 1.00 87.69 112 MET A N 1
ATOM 940 C CA . MET A 1 112 ? -13.391 6.247 12.784 1.00 87.69 112 MET A CA 1
ATOM 941 C C . MET A 1 112 ? -13.712 7.731 12.986 1.00 87.69 112 MET A C 1
ATOM 943 O O . MET A 1 112 ? -13.931 8.155 14.124 1.00 87.69 112 MET A O 1
ATOM 947 N N . GLU A 1 113 ? -13.780 8.516 11.912 1.00 87.44 113 GLU A N 1
ATOM 948 C CA . GLU A 1 113 ? -14.190 9.922 11.969 1.00 87.44 113 GLU A CA 1
ATOM 949 C C . GLU A 1 113 ? -15.667 10.094 12.331 1.00 87.44 113 GLU A C 1
ATOM 951 O O . GLU A 1 113 ? -16.001 10.918 13.186 1.00 87.44 113 GLU A O 1
ATOM 956 N N . LYS A 1 114 ? -16.562 9.294 11.731 1.00 83.06 114 LYS A N 1
ATOM 957 C CA . LYS A 1 114 ? -17.999 9.313 12.062 1.00 83.06 114 LYS A CA 1
ATOM 958 C C . LYS A 1 114 ? -18.231 9.020 13.546 1.00 83.06 114 LYS A C 1
ATOM 960 O O . LYS A 1 114 ? -19.013 9.713 14.193 1.00 83.06 114 LYS A O 1
ATOM 965 N N . HIS A 1 115 ? -17.507 8.053 14.111 1.00 74.62 115 HIS A N 1
ATOM 966 C CA . HIS A 1 115 ? -17.596 7.738 15.539 1.00 74.62 115 HIS A CA 1
ATOM 967 C C . HIS A 1 115 ? -17.099 8.889 16.430 1.00 74.62 115 HIS A C 1
ATOM 969 O O . HIS A 1 115 ? -17.716 9.147 17.462 1.00 74.62 115 HIS A O 1
ATOM 975 N N . LYS A 1 116 ? -16.052 9.631 16.033 1.00 73.44 116 LYS A N 1
ATOM 976 C CA . LYS A 1 116 ? -15.616 10.839 16.764 1.00 73.44 116 LYS A CA 1
ATOM 977 C C . LYS A 1 116 ? -16.705 11.921 16.778 1.00 73.44 116 LYS A C 1
ATOM 979 O O . LYS A 1 116 ? -16.997 12.458 17.844 1.00 73.44 116 LYS A O 1
ATOM 984 N N . ARG A 1 117 ? -17.337 12.195 15.626 1.00 64.56 117 ARG A N 1
ATOM 985 C CA . ARG A 1 117 ? -18.412 13.203 15.501 1.00 64.56 117 ARG A CA 1
ATOM 986 C C . ARG A 1 117 ? -19.658 12.843 16.320 1.00 64.56 117 ARG A C 1
ATOM 988 O O . ARG A 1 117 ? -20.240 13.699 16.978 1.00 64.56 117 ARG A O 1
ATOM 995 N N . ASN A 1 118 ? -20.033 11.566 16.349 1.00 59.25 118 ASN A N 1
ATOM 996 C CA . ASN A 1 118 ? -21.197 11.111 17.114 1.00 59.25 118 ASN A CA 1
ATOM 997 C C . ASN A 1 118 ? -20.982 11.188 18.638 1.00 59.25 118 ASN A C 1
ATOM 999 O O . ASN A 1 118 ? -21.936 11.424 19.378 1.00 59.25 118 ASN A O 1
ATOM 1003 N N . ILE A 1 119 ? -19.742 11.025 19.116 1.00 61.41 119 ILE A N 1
ATOM 1004 C CA . ILE A 1 119 ? -19.397 11.189 20.537 1.00 61.41 119 ILE A CA 1
ATOM 1005 C C . ILE A 1 119 ? -19.366 12.676 20.920 1.00 61.41 119 ILE A C 1
ATOM 1007 O O . ILE A 1 119 ? -19.895 13.038 21.970 1.00 61.41 119 ILE A O 1
ATOM 1011 N N . SER A 1 120 ? -18.837 13.558 20.061 1.00 51.75 120 SER A N 1
ATOM 1012 C CA . SER A 1 120 ? -18.850 15.005 20.332 1.00 51.75 120 SER A CA 1
ATOM 1013 C C . SER A 1 120 ? -20.264 15.593 20.384 1.00 51.75 120 SER A C 1
ATOM 1015 O O . SER A 1 120 ? -20.498 16.519 21.152 1.00 51.75 120 SER A O 1
ATOM 1017 N N . CYS A 1 121 ? -21.223 15.044 19.627 1.00 50.84 121 CYS A N 1
ATOM 1018 C CA . CYS A 1 121 ? -22.621 15.490 19.677 1.00 50.84 121 CYS A CA 1
ATOM 1019 C C . CYS A 1 121 ? -23.386 14.996 20.919 1.00 50.84 121 CYS A C 1
ATOM 1021 O O . CYS A 1 121 ? -24.301 15.679 21.369 1.00 50.84 121 CYS A O 1
ATOM 1023 N N . ARG A 1 122 ? -23.026 13.840 21.497 1.00 50.75 122 ARG A N 1
ATOM 1024 C CA . ARG A 1 122 ? -23.687 13.315 22.711 1.00 50.75 122 ARG A CA 1
ATOM 1025 C C . ARG A 1 122 ? -23.233 14.007 23.995 1.00 50.75 122 ARG A C 1
ATOM 1027 O O . ARG A 1 122 ? -24.037 14.160 24.902 1.00 50.75 122 ARG A O 1
ATOM 1034 N N . ASN A 1 123 ? -21.999 14.503 24.043 1.00 49.25 123 ASN A N 1
ATOM 1035 C CA . ASN A 1 123 ? -21.467 15.210 25.215 1.00 49.25 123 ASN A CA 1
ATOM 1036 C C . ASN A 1 123 ? -21.899 16.695 25.292 1.00 49.25 123 ASN A C 1
ATOM 1038 O O . ASN A 1 123 ? -21.380 17.440 26.119 1.00 49.25 123 ASN A O 1
ATOM 1042 N N . GLY A 1 124 ? -22.815 17.143 24.420 1.00 50.81 124 GLY A N 1
ATOM 1043 C CA . GLY A 1 124 ? -23.265 18.538 24.310 1.00 50.81 124 GLY A CA 1
ATOM 1044 C C . GLY A 1 124 ? -24.627 18.864 24.940 1.00 50.81 124 GLY A C 1
ATOM 1045 O O . GLY A 1 124 ? -25.061 20.007 24.834 1.00 50.81 124 GLY A O 1
ATOM 1046 N N . PHE A 1 125 ? -25.311 17.911 25.584 1.00 46.78 125 PHE A N 1
ATOM 1047 C CA . PHE A 1 125 ? -26.651 18.121 26.153 1.00 46.78 125 PHE A CA 1
ATOM 1048 C C . PHE A 1 125 ? -26.784 17.540 27.566 1.00 46.78 125 PHE A C 1
ATOM 1050 O O . PHE A 1 125 ? -27.495 16.572 27.771 1.00 46.78 125 PHE A O 1
ATOM 1057 N N . ASP A 1 126 ? -26.152 18.189 28.545 1.00 49.66 126 ASP A N 1
ATOM 1058 C CA . ASP A 1 126 ? -26.539 18.096 29.961 1.00 49.66 126 ASP A CA 1
ATOM 1059 C C . ASP A 1 126 ? -26.480 19.496 30.596 1.00 49.66 126 ASP A C 1
ATOM 1061 O O . ASP A 1 126 ? -25.612 19.835 31.399 1.00 49.66 126 ASP A O 1
ATOM 1065 N N . LYS A 1 127 ? -27.423 20.362 30.212 1.00 51.62 127 LYS A N 1
ATOM 1066 C CA . LYS A 1 127 ? -27.868 21.466 31.075 1.00 51.62 127 LYS A CA 1
ATOM 1067 C C . LYS A 1 127 ? -29.343 21.253 31.379 1.00 51.62 127 LYS A C 1
ATOM 1069 O O . LYS A 1 127 ? -30.220 21.661 30.624 1.00 51.62 127 LYS A O 1
ATOM 1074 N N . VAL A 1 128 ? -29.592 20.577 32.497 1.00 45.53 128 VAL A N 1
ATOM 1075 C CA . VAL A 1 128 ? -30.912 20.447 33.120 1.00 45.53 128 VAL A CA 1
ATOM 1076 C C . VAL A 1 128 ? -31.464 21.852 33.419 1.00 45.53 128 VAL A C 1
ATOM 1078 O O . VAL A 1 128 ? -30.737 22.680 33.977 1.00 45.53 128 VAL A O 1
ATOM 1081 N N . PRO A 1 129 ? -32.730 22.163 33.089 1.00 46.16 129 PRO A N 1
ATOM 1082 C CA . PRO A 1 129 ? -33.324 23.447 33.429 1.00 46.16 129 PRO A CA 1
ATOM 1083 C C . PRO A 1 129 ? -33.660 23.478 34.925 1.00 46.16 129 PRO A C 1
ATOM 1085 O O . PRO A 1 129 ? -34.584 22.803 35.377 1.00 46.16 129 PRO A O 1
ATOM 1088 N N . ASN A 1 130 ? -32.940 24.285 35.708 1.00 41.91 130 ASN A N 1
ATOM 1089 C CA . ASN A 1 130 ? -33.318 24.545 37.095 1.00 41.91 130 ASN A CA 1
ATOM 1090 C C . ASN A 1 130 ? -34.465 25.567 37.127 1.00 41.91 130 ASN A C 1
ATOM 1092 O O . ASN A 1 130 ? -34.257 26.779 37.070 1.00 41.91 130 ASN A O 1
ATOM 1096 N N . LYS A 1 131 ? -35.695 25.056 37.202 1.00 52.47 131 LYS A N 1
ATOM 1097 C CA . LYS A 1 131 ? -36.848 25.814 37.683 1.00 52.47 131 LYS A CA 1
ATOM 1098 C C . LYS A 1 131 ? -36.773 25.854 39.208 1.00 52.47 131 LYS A C 1
ATOM 1100 O O . LYS A 1 131 ? -36.968 24.821 39.833 1.00 52.47 131 LYS A O 1
ATOM 1105 N N . ASN A 1 132 ? -36.610 27.038 39.797 1.00 41.22 132 ASN A N 1
ATOM 1106 C CA . ASN A 1 132 ? -37.203 27.332 41.101 1.00 41.22 132 ASN A CA 1
ATOM 1107 C C . ASN A 1 132 ? -37.408 28.838 41.304 1.00 41.22 132 ASN A C 1
ATOM 1109 O O . ASN A 1 132 ? -36.488 29.589 41.614 1.00 41.22 132 ASN A O 1
ATOM 1113 N N . LYS A 1 133 ? -38.671 29.256 41.152 1.00 49.22 133 LYS A N 1
ATOM 1114 C CA . LYS A 1 133 ? -39.222 30.469 41.760 1.00 49.22 133 LYS A CA 1
ATOM 1115 C C . LYS A 1 133 ? -39.262 30.261 43.277 1.00 49.22 133 LYS A C 1
ATOM 1117 O O . LYS A 1 133 ? -39.885 29.298 43.713 1.00 49.22 133 LYS A O 1
ATOM 1122 N N . LYS A 1 134 ? -38.725 31.192 44.069 1.00 46.03 134 LYS A N 1
ATOM 1123 C CA . LYS A 1 134 ? -39.306 31.530 45.377 1.00 46.03 134 LYS A CA 1
ATOM 1124 C C . LYS A 1 134 ? -39.279 33.036 45.594 1.00 46.03 134 LYS A C 1
ATOM 1126 O O . LYS A 1 134 ? -38.277 33.710 45.376 1.00 46.03 134 LYS A O 1
ATOM 1131 N N . GLU A 1 135 ? -40.458 33.504 45.960 1.00 51.03 135 GLU A N 1
ATOM 1132 C CA . GLU A 1 135 ? -40.890 34.864 46.222 1.00 51.03 135 GLU A CA 1
ATOM 1133 C C . GLU A 1 135 ? -40.015 35.563 47.267 1.00 51.03 135 GLU A C 1
ATOM 1135 O O . GLU A 1 135 ? -39.655 34.972 48.286 1.00 51.03 135 GLU A O 1
ATOM 1140 N N . LYS A 1 136 ? -39.768 36.862 47.082 1.00 48.81 136 LYS A N 1
ATOM 1141 C CA . LYS A 1 136 ? -39.540 37.773 48.206 1.00 48.81 136 LYS A CA 1
ATOM 1142 C C . LYS A 1 136 ? -40.469 38.970 48.060 1.00 48.81 136 LYS A C 1
ATOM 1144 O O . LYS A 1 136 ? -40.322 39.788 47.157 1.00 48.81 136 LYS A O 1
ATOM 1149 N N . LYS A 1 137 ? -41.467 38.992 48.948 1.00 48.50 137 LYS A N 1
ATOM 1150 C CA . LYS A 1 137 ? -42.406 40.089 49.178 1.00 48.50 137 LYS A CA 1
ATOM 1151 C C . LYS A 1 137 ? -41.632 41.345 49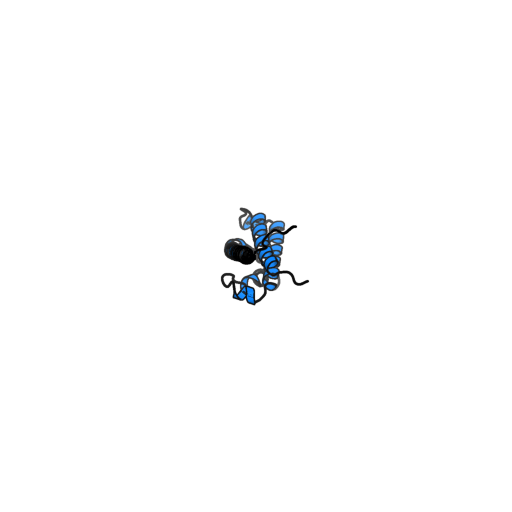.576 1.00 48.50 137 LYS A C 1
ATOM 1153 O O . LYS A 1 137 ? -40.688 41.272 50.359 1.00 48.50 137 LYS A O 1
ATOM 1158 N N . GLY A 1 138 ? -42.044 42.477 49.019 1.00 41.69 138 GLY A N 1
ATOM 1159 C CA . GLY A 1 138 ? -41.524 43.789 49.368 1.00 41.69 138 GLY A CA 1
ATOM 1160 C C . GLY A 1 138 ? -42.268 44.444 50.536 1.00 41.69 138 GLY A C 1
ATOM 1161 O O . GLY A 1 138 ? -43.439 44.160 50.765 1.00 41.69 138 GLY A O 1
ATOM 1162 N N . LYS A 1 139 ? -41.546 45.398 51.139 1.00 45.06 139 LYS A N 1
ATOM 1163 C CA . LYS A 1 139 ? -41.981 46.624 51.835 1.00 45.06 139 LYS A CA 1
ATOM 1164 C C . LYS A 1 139 ? -42.582 46.516 53.248 1.00 45.06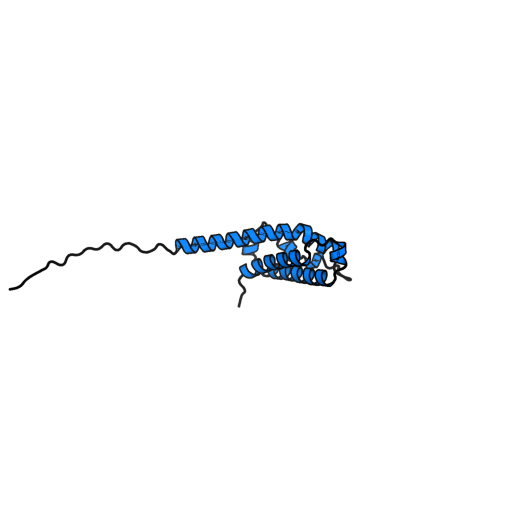 139 LYS A C 1
ATOM 1166 O O . LYS A 1 139 ? -43.747 46.190 53.410 1.00 45.06 139 LYS A O 1
ATOM 1171 N N . LEU A 1 140 ? -41.802 46.994 54.221 1.00 38.66 140 LEU A N 1
ATOM 1172 C CA . LEU A 1 140 ? -42.181 48.063 55.167 1.00 38.66 140 LEU A CA 1
ATOM 1173 C C . LEU A 1 140 ? -41.033 49.096 55.145 1.00 38.66 140 LEU A C 1
ATOM 1175 O O . LEU A 1 140 ? -39.888 48.664 54.967 1.00 38.66 140 LEU A O 1
ATOM 1179 N N . PRO A 1 141 ? -41.293 50.419 55.203 1.00 48.22 141 PRO A N 1
ATOM 1180 C CA . PRO A 1 141 ? -41.545 51.103 56.493 1.00 48.22 141 PRO A CA 1
ATOM 1181 C C . PRO A 1 141 ? -42.424 52.380 56.347 1.00 48.22 141 PRO A C 1
ATOM 1183 O O . PRO A 1 141 ? -42.912 52.639 55.243 1.00 48.22 141 PRO A O 1
ATOM 1186 N N . PRO A 1 142 ? -42.480 53.277 57.351 1.00 59.47 142 PRO A N 1
ATOM 1187 C CA . PRO A 1 142 ? -42.617 53.077 58.795 1.00 59.47 142 PRO A CA 1
ATOM 1188 C C . PRO A 1 142 ? -44.083 53.152 59.264 1.00 59.47 142 PRO A C 1
ATOM 1190 O O . PRO A 1 142 ? -44.910 53.788 58.573 1.00 59.47 142 PRO A O 1
#

InterPro domains:
  IPR008201 Ribonuclease HepT-like [PF01934] (12-108)
  IPR037038 tRNA nuclease HepT-like superfamily [G3DSA:1.20.120.580] (64-122)

Secondary structure (DSSP, 8-state):
-PPPHHHHHHHHHHHHHHHHHHHTT--HHHHHH-HHHHHHHHHHHHHHHHHHHHS-HHHHHH-TTS-HHHHTTHHHHHEETTTEE-HHHHHHIIIIIHHHHHHHHHHHHHHHHHHHHHHHHHTT------------------